Protein AF-A0A1I7G487-F1 (afdb_monomer_lite)

Radius of gyration: 32.93 Å; chains: 1; bounding box: 72×39×85 Å

pLDDT: mean 85.75, std 11.18, range [50.91, 97.69]

Foldseek 3Di:
DVVVVVVVVVVVVVVVVVVVVVVVVVVVVVVVVVVVVVCVVVVVCCVVVVVVVVCCVVVVVVVLVVQLVVVCVVVVHSVVSVCVSCVVVVVVVVVVVVVVVVVVVVVD

Sequence (108 aa):
MRSDRQVSTIRLVIEAVRLASTLAVKEITLFSDEVDRIVRVVSGWTLWGGAILLFACVSGFLLLMALVKGLAALIGSEAVAAVIGAAPFALAAVLLTWWGLRKMDLRR

Secondary structure (DSSP, 8-state):
--HHHHHHHHHHHHHHHHHHHHHHHHHHHHHHHHHHHHHHHHHHHHHHHHHHHHHHHHHHHHHHHHHHHHHHHHHT-HHHHHHHHHHHHHHHHHHHHHHHHHHHHTT-

Structure (mmCIF, N/CA/C/O backbone):
data_AF-A0A1I7G487-F1
#
_entry.id   AF-A0A1I7G487-F1
#
loop_
_atom_site.group_PDB
_atom_site.id
_atom_site.type_symbol
_atom_site.label_atom_id
_atom_site.label_alt_id
_atom_site.label_comp_id
_atom_site.label_asym_id
_atom_site.label_entity_id
_atom_site.label_seq_id
_atom_site.pdbx_PDB_ins_code
_atom_site.Cartn_x
_atom_site.Cartn_y
_atom_site.Cartn_z
_atom_site.occupancy
_atom_site.B_iso_or_equiv
_atom_site.auth_seq_id
_atom_site.auth_comp_id
_atom_site.auth_asym_id
_atom_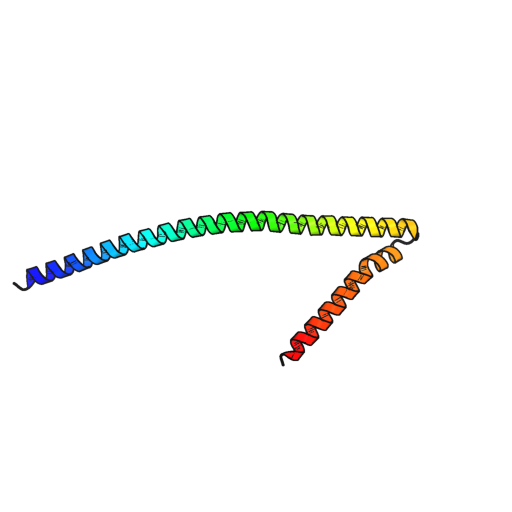site.auth_atom_id
_atom_site.pdbx_PDB_model_num
ATOM 1 N N . MET A 1 1 ? -52.972 4.073 56.985 1.00 53.12 1 MET A N 1
ATOM 2 C CA . MET A 1 1 ? -51.728 3.263 56.969 1.00 53.12 1 MET A CA 1
ATOM 3 C C . MET A 1 1 ? -51.322 2.666 55.608 1.00 53.12 1 MET A C 1
ATOM 5 O O . MET A 1 1 ? -50.138 2.404 55.446 1.00 53.12 1 MET A O 1
ATOM 9 N N . ARG A 1 2 ? -52.213 2.439 54.619 1.00 53.78 2 ARG A N 1
ATOM 10 C CA . ARG A 1 2 ? -51.807 1.952 53.271 1.00 53.78 2 ARG A CA 1
ATOM 11 C C . ARG A 1 2 ? -51.236 3.039 52.334 1.00 53.78 2 ARG A C 1
ATOM 13 O O . ARG A 1 2 ? -50.403 2.712 51.502 1.00 53.78 2 ARG A O 1
ATOM 20 N N . SER A 1 3 ? -51.630 4.305 52.514 1.00 56.91 3 SER A N 1
ATOM 21 C CA . SER A 1 3 ? -51.241 5.431 51.640 1.00 56.91 3 SER A CA 1
ATOM 22 C C . SER A 1 3 ? -49.757 5.830 51.761 1.00 56.91 3 SER A C 1
ATOM 24 O O . SER A 1 3 ? -49.063 5.916 50.753 1.00 56.91 3 SER A O 1
ATOM 26 N N . ASP A 1 4 ? -49.214 5.953 52.982 1.00 58.16 4 ASP A N 1
ATOM 27 C CA . ASP A 1 4 ? -47.806 6.356 53.198 1.00 58.16 4 ASP A CA 1
ATOM 28 C C . ASP A 1 4 ? -46.785 5.375 52.615 1.00 58.16 4 ASP A C 1
ATOM 30 O O . ASP A 1 4 ? -45.723 5.768 52.132 1.00 58.16 4 ASP A O 1
ATOM 34 N N . ARG A 1 5 ? -47.115 4.079 52.617 1.00 61.12 5 ARG A N 1
ATOM 35 C CA . ARG A 1 5 ? -46.237 3.037 52.074 1.00 61.12 5 ARG A CA 1
ATOM 36 C C . ARG A 1 5 ? -46.111 3.159 50.554 1.00 61.12 5 ARG A C 1
ATOM 38 O O . ARG A 1 5 ? -45.015 3.028 50.027 1.00 61.12 5 ARG A O 1
ATOM 45 N N . GLN A 1 6 ? -47.211 3.480 49.873 1.00 60.69 6 GLN A N 1
ATOM 46 C CA . GLN A 1 6 ? -47.247 3.672 48.422 1.00 60.69 6 GLN A CA 1
ATOM 47 C C . GLN A 1 6 ? -46.468 4.926 47.999 1.00 60.69 6 GLN A C 1
ATOM 49 O O . GLN A 1 6 ? -45.688 4.878 47.050 1.00 60.69 6 GLN A O 1
ATOM 54 N N . VAL A 1 7 ? -46.606 6.022 48.754 1.00 63.44 7 VAL A N 1
ATOM 55 C CA . VAL A 1 7 ? -45.848 7.265 48.527 1.00 63.44 7 VAL A CA 1
ATOM 56 C C . VAL A 1 7 ? -44.345 7.056 48.762 1.00 63.44 7 VAL A C 1
ATOM 58 O O . VAL A 1 7 ? -43.525 7.585 48.011 1.00 63.44 7 VAL A O 1
ATOM 61 N N . SER A 1 8 ? -43.971 6.233 49.746 1.00 75.56 8 SER A N 1
ATOM 62 C CA . SER A 1 8 ? -42.576 5.858 50.012 1.00 75.56 8 SER A CA 1
ATOM 63 C C . SER A 1 8 ? -41.970 4.999 48.894 1.00 75.56 8 SER A C 1
ATOM 65 O O . SER A 1 8 ? -40.864 5.290 48.440 1.00 75.56 8 SER A O 1
ATOM 67 N N . THR A 1 9 ? -42.696 3.999 48.382 1.00 78.19 9 THR A N 1
ATOM 68 C CA . THR A 1 9 ? -42.208 3.164 47.271 1.00 78.19 9 THR A CA 1
ATOM 69 C C . THR A 1 9 ? -42.045 3.971 45.985 1.00 78.19 9 THR A C 1
ATOM 71 O O . THR A 1 9 ? -41.030 3.836 45.307 1.00 78.19 9 THR A O 1
ATOM 74 N N . ILE A 1 10 ? -42.994 4.861 45.672 1.00 79.44 10 ILE A N 1
ATOM 75 C CA . ILE A 1 10 ? -42.907 5.729 44.488 1.00 79.44 10 ILE A CA 1
ATOM 76 C C . ILE A 1 10 ? -41.701 6.673 44.593 1.00 79.44 10 ILE A C 1
ATOM 78 O O . ILE A 1 10 ? -40.964 6.826 43.621 1.00 79.44 10 ILE A O 1
ATOM 82 N N . ARG A 1 11 ? -41.441 7.258 45.772 1.00 81.75 11 ARG A N 1
ATOM 83 C CA . ARG A 1 11 ? -40.250 8.098 45.988 1.00 81.75 11 ARG A CA 1
ATOM 84 C C . ARG A 1 11 ? -38.943 7.322 45.823 1.00 81.75 11 ARG A C 1
ATOM 86 O O . ARG A 1 11 ? -38.059 7.808 45.130 1.00 81.75 11 ARG A O 1
ATOM 93 N N . LEU A 1 12 ? -38.849 6.114 46.379 1.00 80.75 12 LEU A N 1
ATOM 94 C CA . LEU A 1 12 ? -37.668 5.253 46.237 1.00 80.75 12 LEU A CA 1
ATOM 95 C C . LEU A 1 12 ? -37.397 4.869 44.777 1.00 80.75 12 LEU A C 1
ATOM 97 O O . LEU A 1 12 ? -36.248 4.884 44.346 1.00 80.75 12 LEU A O 1
ATOM 101 N N . VAL A 1 13 ? -38.442 4.570 44.001 1.00 84.06 13 VAL A N 1
ATOM 102 C CA . VAL A 1 13 ? -38.309 4.268 42.566 1.00 84.06 13 VAL A CA 1
ATOM 103 C C . VAL A 1 13 ? -37.839 5.497 41.791 1.00 84.06 13 VAL A C 1
ATOM 105 O O . VAL A 1 13 ? -36.928 5.387 40.978 1.00 84.06 13 VAL A O 1
ATOM 108 N N . ILE A 1 14 ? -38.403 6.677 42.062 1.00 84.94 14 ILE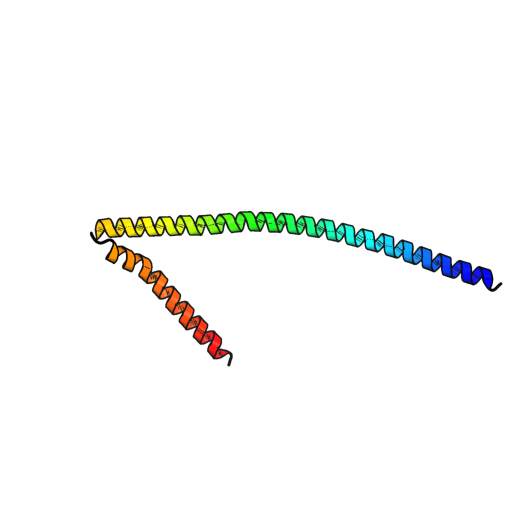 A N 1
ATOM 109 C CA . ILE A 1 14 ? -37.979 7.927 41.413 1.00 84.94 14 ILE A CA 1
ATOM 110 C C . ILE A 1 14 ? -36.516 8.245 41.742 1.00 84.94 14 ILE A C 1
ATOM 112 O O . ILE A 1 14 ? -35.756 8.645 40.863 1.00 84.94 14 ILE A O 1
ATOM 116 N N . GLU A 1 15 ? -36.100 8.044 42.988 1.00 82.06 15 GLU A N 1
ATOM 117 C CA . GLU A 1 15 ? -34.736 8.316 43.436 1.00 82.06 15 GLU A CA 1
ATOM 118 C C . GLU A 1 15 ? -33.732 7.312 42.856 1.00 82.06 15 GLU A C 1
ATOM 120 O O . GLU A 1 15 ? -32.677 7.715 42.368 1.00 82.06 15 GLU A O 1
ATOM 125 N N . ALA A 1 16 ? -34.106 6.032 42.779 1.00 78.38 16 ALA A N 1
ATOM 126 C CA . ALA A 1 16 ? -33.329 5.000 42.099 1.00 78.38 16 ALA A CA 1
ATOM 127 C C . ALA A 1 16 ? -33.196 5.273 40.591 1.00 78.38 16 ALA A C 1
ATOM 129 O O . ALA A 1 16 ? -32.100 5.156 40.047 1.00 78.38 16 ALA A O 1
ATOM 130 N N . VAL A 1 17 ? -34.272 5.701 39.919 1.00 82.88 17 VAL A N 1
ATOM 131 C CA . VAL A 1 17 ? -34.242 6.107 38.501 1.00 82.88 17 VAL A CA 1
ATOM 132 C C . VAL A 1 17 ? -33.355 7.336 38.310 1.00 82.88 17 VAL A C 1
ATOM 134 O O . VAL A 1 17 ? -32.576 7.394 37.360 1.00 82.88 17 VAL A O 1
ATOM 137 N N . ARG A 1 18 ? -33.404 8.304 39.230 1.00 83.81 18 ARG A N 1
ATOM 138 C CA . ARG A 1 18 ? -32.557 9.499 39.177 1.00 83.81 18 ARG A CA 1
ATOM 139 C C . ARG A 1 18 ? -31.081 9.138 39.351 1.00 83.81 18 ARG A C 1
ATOM 141 O O . ARG A 1 18 ? -30.263 9.556 38.535 1.00 83.81 18 ARG A O 1
ATOM 148 N N . LEU A 1 19 ? -30.743 8.303 40.330 1.00 76.00 19 LEU A N 1
ATOM 149 C CA . LEU A 1 19 ? -29.391 7.767 40.519 1.00 76.00 19 LEU A CA 1
ATOM 150 C C . LEU A 1 19 ? -28.912 6.992 39.287 1.00 76.00 19 LEU A C 1
ATOM 152 O O . LEU A 1 19 ? -27.846 7.304 38.760 1.00 76.00 19 LEU A O 1
ATOM 156 N N . ALA A 1 20 ? -29.724 6.070 38.767 1.00 73.56 20 ALA A N 1
ATOM 157 C CA . ALA A 1 20 ? -29.405 5.298 37.569 1.00 73.56 20 ALA A CA 1
ATOM 158 C C . ALA A 1 20 ? -29.177 6.199 36.345 1.00 73.56 20 ALA A C 1
ATOM 160 O O . ALA A 1 20 ? -28.192 6.027 35.634 1.00 73.56 20 ALA A O 1
ATOM 161 N N . SER A 1 21 ? -30.024 7.213 36.136 1.00 73.94 21 SER A N 1
ATOM 162 C CA . SER A 1 21 ? -29.861 8.173 35.036 1.00 73.94 21 SER A CA 1
ATOM 163 C C . SER A 1 21 ? -28.592 9.020 35.177 1.00 73.94 21 SER A C 1
ATOM 165 O O . SER A 1 21 ? -27.899 9.261 34.195 1.00 73.94 21 SER A O 1
ATOM 167 N N . THR A 1 22 ? -28.229 9.410 36.402 1.00 78.56 22 THR A N 1
ATOM 168 C CA . THR A 1 22 ? -27.012 10.194 36.667 1.00 78.56 22 THR A CA 1
ATOM 169 C C . THR A 1 22 ? -25.750 9.358 36.426 1.00 78.56 22 THR A C 1
ATOM 171 O O . THR A 1 22 ? -24.754 9.875 35.921 1.00 78.56 22 THR A O 1
ATOM 174 N N . LEU A 1 23 ? -25.793 8.061 36.752 1.00 76.50 23 LEU A N 1
ATOM 175 C CA . LEU A 1 23 ? -24.715 7.117 36.445 1.00 76.50 23 LEU A CA 1
ATOM 176 C C . LEU A 1 23 ? -24.610 6.849 34.936 1.00 76.50 23 LEU A C 1
ATOM 178 O O . LEU A 1 23 ? -23.514 6.940 34.390 1.00 76.50 23 LEU A O 1
ATOM 182 N N . ALA A 1 24 ? -25.733 6.610 34.256 1.00 73.19 24 ALA A N 1
ATOM 183 C CA . ALA A 1 24 ? -25.762 6.371 32.813 1.00 73.19 24 ALA A CA 1
ATOM 184 C C . ALA A 1 24 ? -25.229 7.573 32.013 1.00 73.19 24 ALA A C 1
ATOM 186 O O . ALA A 1 24 ? -24.456 7.403 31.075 1.00 73.19 24 ALA A O 1
ATOM 187 N N . VAL A 1 25 ? -25.577 8.802 32.415 1.00 78.88 25 VAL A N 1
ATOM 188 C CA . VAL A 1 25 ? -25.037 10.023 31.792 1.00 78.88 25 VAL A CA 1
ATOM 189 C C . VAL A 1 25 ? -23.521 10.107 31.971 1.00 78.88 25 VAL A C 1
ATOM 191 O O . VAL A 1 25 ? -22.823 10.430 31.014 1.00 78.88 25 VAL A O 1
ATOM 194 N N . LYS A 1 26 ? -22.990 9.765 33.153 1.00 74.12 26 LYS A N 1
ATOM 195 C CA . LYS A 1 26 ? -21.536 9.726 33.381 1.00 74.12 26 LYS A CA 1
ATOM 196 C C . LYS A 1 26 ? -20.834 8.721 32.469 1.00 74.12 26 LYS A C 1
ATOM 198 O O . LYS A 1 26 ? -19.801 9.053 31.891 1.00 74.12 26 LYS A O 1
ATOM 203 N N . GLU A 1 27 ? -21.399 7.531 32.310 1.00 75.81 27 GLU A N 1
ATOM 204 C CA . GLU A 1 27 ? -20.835 6.481 31.458 1.00 75.81 27 GLU A CA 1
ATOM 205 C C . GLU A 1 27 ? -20.844 6.888 29.975 1.00 75.81 27 GLU A C 1
ATOM 207 O O . GLU A 1 27 ? -19.829 6.758 29.293 1.00 75.81 27 GLU A O 1
ATOM 212 N N . ILE A 1 28 ? -21.930 7.514 29.506 1.00 76.88 28 ILE A N 1
ATOM 213 C CA . ILE A 1 28 ? -22.034 8.066 28.145 1.00 76.88 28 ILE A CA 1
ATOM 214 C C . ILE A 1 28 ? -21.015 9.190 27.914 1.00 76.88 28 ILE A C 1
ATOM 216 O O . ILE A 1 28 ? -20.393 9.241 26.852 1.00 76.88 28 ILE A O 1
ATOM 220 N N . THR A 1 29 ? -20.817 10.088 28.886 1.00 81.75 29 THR A N 1
ATOM 221 C CA . THR A 1 29 ? -19.831 11.176 28.748 1.00 81.75 29 THR A CA 1
ATOM 222 C C . THR A 1 29 ? -18.400 10.656 28.696 1.00 81.75 29 THR A C 1
ATOM 224 O O . THR A 1 29 ? -17.608 11.154 27.901 1.00 81.75 29 THR A O 1
ATOM 227 N N . LEU A 1 30 ? -18.081 9.626 29.485 1.00 85.12 30 LEU A N 1
ATOM 228 C CA . LEU A 1 30 ? -16.759 9.005 29.478 1.00 85.12 30 LEU A CA 1
ATOM 229 C C . LEU A 1 30 ? -16.508 8.274 28.153 1.00 85.12 30 LEU A C 1
ATOM 231 O O . LEU A 1 30 ? -15.464 8.445 27.532 1.00 85.12 30 LEU A O 1
ATOM 235 N N . PHE A 1 31 ? -17.506 7.517 27.690 1.00 83.81 31 PHE A N 1
ATOM 236 C CA . PHE A 1 31 ? -17.449 6.808 26.416 1.00 83.81 31 PHE A CA 1
ATOM 237 C C . PHE A 1 31 ? -17.290 7.769 25.234 1.00 83.81 31 PHE A C 1
ATOM 239 O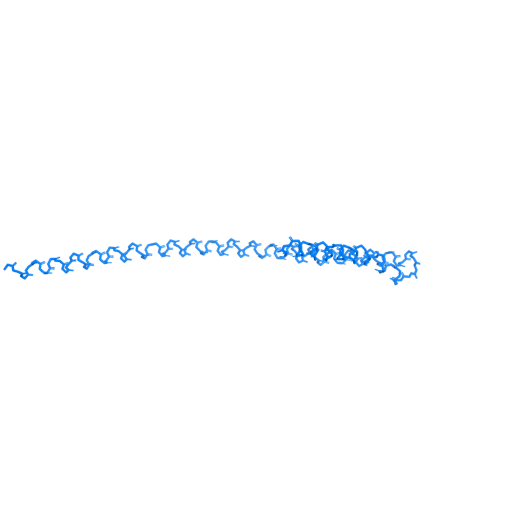 O . PHE A 1 31 ? -16.511 7.504 24.324 1.00 83.81 31 PHE A O 1
ATOM 246 N N . SER A 1 32 ? -17.989 8.905 25.255 1.00 84.12 32 SER A N 1
ATOM 247 C CA . SER A 1 32 ? -17.888 9.916 24.196 1.00 84.12 32 SER A CA 1
ATOM 248 C C . SER A 1 32 ? -16.491 10.543 24.133 1.00 84.12 32 SER A C 1
ATOM 250 O O . SER A 1 32 ? -15.951 10.694 23.040 1.00 84.12 32 SER A O 1
ATOM 252 N N . ASP A 1 33 ? -15.876 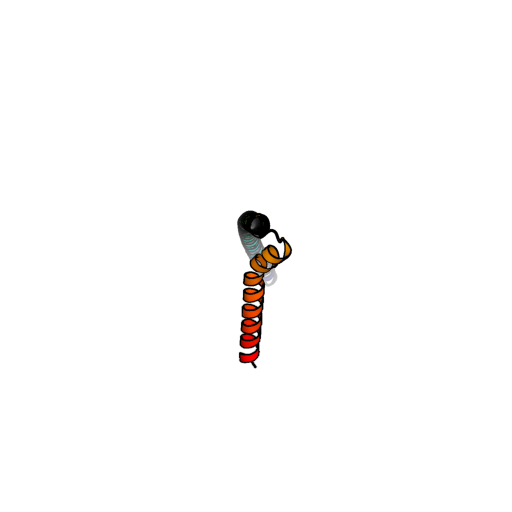10.846 25.282 1.00 89.56 33 ASP A N 1
ATOM 253 C CA . ASP A 1 33 ? -14.511 11.395 25.339 1.00 89.56 33 ASP A CA 1
ATOM 254 C C . ASP A 1 33 ? -13.462 10.379 24.848 1.00 89.56 33 ASP A C 1
ATOM 256 O O . ASP A 1 33 ? -12.527 10.717 24.115 1.00 89.56 33 ASP A O 1
ATOM 260 N N . GLU A 1 34 ? -13.649 9.101 25.183 1.00 88.19 34 GLU A N 1
ATOM 261 C CA . GLU A 1 34 ? -12.770 8.028 24.721 1.00 88.19 34 GLU A CA 1
ATOM 262 C C . GLU A 1 34 ? -12.915 7.773 23.213 1.00 88.19 34 GLU A C 1
ATOM 264 O O . GLU A 1 34 ? -11.910 7.643 22.509 1.00 88.19 34 GLU A O 1
ATOM 269 N N . VAL A 1 35 ? -14.143 7.796 22.684 1.00 89.94 35 VAL A N 1
ATOM 270 C CA . VAL A 1 35 ? -14.399 7.713 21.239 1.00 89.94 35 VAL A CA 1
ATOM 271 C C . VAL A 1 35 ? -13.772 8.896 20.503 1.00 89.94 35 VAL A C 1
ATOM 273 O O . VAL A 1 35 ? -13.082 8.674 19.510 1.00 89.94 35 VAL A O 1
ATOM 276 N N . ASP A 1 36 ? -13.918 10.128 20.993 1.00 91.50 36 ASP A N 1
ATOM 277 C CA . ASP A 1 36 ? -13.298 11.308 20.375 1.00 91.50 36 ASP A CA 1
ATOM 278 C C . ASP A 1 36 ? -11.767 11.221 20.370 1.00 91.50 36 ASP A C 1
ATOM 280 O O . ASP A 1 36 ? -11.108 11.577 19.382 1.00 91.50 36 ASP A O 1
ATOM 284 N N . ARG A 1 37 ? -11.172 10.693 21.447 1.00 88.69 37 ARG A N 1
ATOM 285 C CA . ARG A 1 37 ? -9.732 10.423 21.512 1.00 88.69 37 ARG A CA 1
ATOM 286 C C . ARG A 1 37 ? -9.319 9.365 20.488 1.00 88.69 37 ARG A C 1
ATOM 288 O O . ARG A 1 37 ? -8.336 9.579 19.774 1.00 88.69 37 ARG A O 1
ATOM 295 N N . ILE A 1 38 ? -10.052 8.257 20.384 1.00 88.06 38 ILE A N 1
ATOM 296 C CA . ILE A 1 38 ? -9.782 7.195 19.404 1.00 88.06 38 ILE A CA 1
ATOM 297 C C . ILE A 1 38 ? -9.903 7.748 17.987 1.00 88.06 38 ILE A C 1
ATOM 299 O O . ILE A 1 38 ? -8.991 7.560 17.189 1.00 88.06 38 ILE A O 1
ATOM 303 N N . VAL A 1 39 ? -10.970 8.483 17.677 1.00 89.69 39 VAL A N 1
ATOM 304 C CA . VAL A 1 39 ? -11.183 9.095 16.359 1.00 89.69 39 VAL A CA 1
ATOM 305 C C . VAL A 1 39 ? -10.041 10.044 16.013 1.00 89.69 39 VAL A C 1
ATOM 307 O O . VAL A 1 39 ? -9.535 10.006 14.892 1.00 89.69 39 VAL A O 1
ATOM 310 N N . ARG A 1 40 ? -9.566 10.859 16.959 1.00 88.44 40 ARG A N 1
ATOM 311 C CA . ARG A 1 40 ? -8.431 11.768 16.733 1.00 88.44 40 ARG A CA 1
ATOM 312 C C . ARG A 1 40 ? -7.125 11.022 16.461 1.00 88.44 40 ARG A C 1
ATOM 314 O O . ARG A 1 40 ? -6.372 11.409 15.571 1.00 88.44 40 ARG A O 1
ATOM 321 N N . VAL A 1 41 ? -6.861 9.943 17.195 1.00 86.25 41 VAL A N 1
ATOM 322 C CA . VAL A 1 41 ? -5.675 9.107 16.969 1.00 86.25 41 VAL A CA 1
ATOM 323 C C . VAL A 1 41 ? -5.791 8.391 15.626 1.00 86.25 41 VAL A C 1
ATOM 325 O O . VAL A 1 41 ? -4.908 8.525 14.785 1.00 86.25 41 VAL A O 1
ATOM 328 N N . VAL A 1 42 ? -6.897 7.696 15.376 1.00 85.00 42 VAL A N 1
ATOM 329 C CA . VAL A 1 42 ? -7.120 6.943 14.138 1.00 85.00 42 VAL A CA 1
ATOM 330 C C . VAL A 1 42 ? -7.083 7.866 12.925 1.00 85.00 42 VAL A C 1
ATOM 332 O O . VAL A 1 42 ? -6.404 7.543 11.957 1.00 85.00 42 VAL A O 1
ATOM 335 N N . SER A 1 43 ? -7.737 9.028 12.962 1.00 83.50 43 SER A N 1
ATOM 336 C CA . SER A 1 43 ? -7.697 9.997 11.856 1.00 83.50 43 SER A CA 1
ATOM 337 C C . SER A 1 43 ? -6.286 10.524 11.599 1.00 83.50 43 SER A C 1
ATOM 339 O O . SER A 1 43 ? -5.864 10.561 10.444 1.00 83.50 43 SER A O 1
ATOM 341 N N . GLY A 1 44 ? -5.517 10.838 12.646 1.00 80.75 44 GLY A N 1
ATOM 342 C CA . GLY A 1 44 ? -4.110 11.210 12.506 1.00 80.75 44 GLY A CA 1
ATOM 343 C C . GLY A 1 44 ? -3.291 10.107 11.832 1.00 80.75 44 GLY A C 1
ATOM 344 O O . GLY A 1 44 ? -2.622 10.351 10.829 1.00 80.75 44 GLY A O 1
ATOM 345 N N . TRP A 1 45 ? -3.396 8.872 12.321 1.00 80.44 45 TRP A N 1
ATOM 346 C CA . TRP A 1 45 ? -2.683 7.726 11.749 1.00 80.44 45 TRP A CA 1
ATOM 347 C C . TRP A 1 45 ? -3.144 7.382 10.329 1.00 80.44 45 TRP A C 1
ATOM 349 O O . TRP A 1 45 ? -2.323 7.004 9.499 1.00 80.44 45 TRP A O 1
ATOM 359 N N . THR A 1 46 ? -4.426 7.561 10.017 1.00 82.25 46 THR A N 1
ATOM 360 C CA . THR A 1 46 ? -4.981 7.317 8.678 1.00 82.25 46 THR A CA 1
ATOM 361 C C . THR A 1 46 ? -4.496 8.367 7.684 1.00 82.25 46 THR A C 1
ATOM 363 O O . THR A 1 46 ? -4.144 8.021 6.559 1.00 82.25 46 THR A O 1
ATOM 366 N N . LEU A 1 47 ? -4.413 9.636 8.095 1.00 80.38 47 LEU A N 1
ATOM 367 C CA . LEU A 1 47 ? -3.875 10.712 7.260 1.00 80.38 47 LEU A CA 1
ATOM 368 C C . LEU A 1 47 ? -2.394 10.487 6.948 1.00 80.38 47 LEU A C 1
ATOM 370 O O . LEU A 1 47 ? -2.000 10.525 5.783 1.00 80.38 47 LEU A O 1
ATOM 374 N N . TRP A 1 48 ? -1.584 10.200 7.968 1.00 84.81 48 TRP A N 1
ATOM 375 C CA . TRP A 1 48 ? -0.154 9.950 7.783 1.00 84.81 48 TRP A CA 1
ATOM 376 C C . TRP A 1 48 ? 0.113 8.647 7.032 1.00 84.81 48 TRP A C 1
ATOM 378 O O . TRP A 1 48 ? 0.888 8.639 6.080 1.00 84.81 48 TRP A O 1
ATOM 388 N N . GLY A 1 49 ? -0.564 7.560 7.403 1.00 88.12 49 GLY A N 1
ATOM 389 C CA . GLY A 1 49 ? -0.442 6.271 6.727 1.00 88.12 49 GLY A CA 1
ATOM 390 C C . GLY A 1 49 ? -0.871 6.348 5.263 1.00 88.12 49 GLY A C 1
ATOM 391 O O . GLY A 1 49 ? -0.157 5.863 4.387 1.00 88.12 49 GLY A O 1
ATOM 392 N N . GLY A 1 50 ? -1.986 7.027 4.985 1.00 87.12 50 GLY A N 1
ATOM 393 C CA . GLY A 1 50 ? -2.467 7.275 3.629 1.00 87.12 50 GLY A CA 1
ATOM 394 C C . GLY A 1 50 ? -1.492 8.120 2.813 1.00 87.12 50 GLY A C 1
ATOM 395 O O . GLY A 1 50 ? -1.156 7.744 1.693 1.00 87.12 50 GLY A O 1
ATOM 396 N N . ALA A 1 51 ? -0.977 9.217 3.375 1.00 89.38 51 ALA A N 1
ATOM 397 C CA . ALA A 1 51 ? 0.004 10.063 2.698 1.00 89.38 51 ALA A CA 1
ATOM 398 C C . ALA A 1 51 ? 1.302 9.304 2.388 1.00 89.38 51 ALA A C 1
ATOM 400 O O . ALA A 1 51 ? 1.784 9.365 1.260 1.00 89.38 51 ALA A O 1
ATOM 401 N N . ILE A 1 52 ? 1.843 8.549 3.350 1.00 91.38 52 ILE A N 1
ATOM 402 C CA . ILE A 1 52 ? 3.052 7.735 3.153 1.00 91.38 52 ILE A CA 1
ATOM 403 C C . ILE A 1 52 ? 2.827 6.711 2.042 1.00 91.38 52 ILE A C 1
ATOM 405 O O . ILE A 1 52 ? 3.663 6.593 1.149 1.00 91.38 52 ILE A O 1
ATOM 409 N N . LEU A 1 53 ? 1.694 6.005 2.067 1.00 92.12 53 LEU A N 1
ATOM 410 C CA . LEU A 1 53 ? 1.360 5.019 1.044 1.00 92.12 53 LEU A CA 1
ATOM 411 C C . LEU A 1 53 ? 1.240 5.668 -0.340 1.00 92.12 53 LEU A C 1
ATOM 413 O O . LEU A 1 53 ? 1.809 5.163 -1.305 1.00 92.12 53 LEU A O 1
ATOM 417 N N . LEU A 1 54 ? 0.561 6.814 -0.432 1.00 94.00 54 LEU A N 1
ATOM 418 C CA . LEU A 1 54 ? 0.430 7.573 -1.675 1.00 94.00 54 LEU A CA 1
ATOM 419 C C . LEU A 1 54 ? 1.791 8.029 -2.202 1.00 94.00 54 LEU A C 1
ATOM 421 O O . LEU A 1 54 ? 2.103 7.786 -3.367 1.00 94.00 54 LEU A O 1
ATOM 425 N N . PHE A 1 55 ? 2.628 8.641 -1.362 1.00 95.12 55 PHE A N 1
ATOM 426 C CA . PHE A 1 55 ? 3.964 9.072 -1.766 1.00 95.12 55 PHE A CA 1
ATOM 427 C C . PHE A 1 55 ? 4.848 7.892 -2.161 1.00 95.12 55 PHE A C 1
ATOM 429 O O . PHE A 1 55 ? 5.563 7.993 -3.155 1.00 95.12 55 PHE A O 1
ATOM 436 N N . ALA A 1 56 ? 4.784 6.768 -1.448 1.00 95.31 56 ALA A N 1
ATOM 437 C CA . ALA A 1 56 ? 5.514 5.555 -1.803 1.00 95.31 56 ALA A CA 1
ATOM 438 C C . ALA A 1 56 ? 5.067 5.008 -3.170 1.00 95.31 56 ALA A C 1
ATOM 440 O O . ALA A 1 56 ? 5.909 4.703 -4.012 1.00 95.31 56 ALA A O 1
ATOM 441 N N . CYS A 1 57 ? 3.758 4.956 -3.436 1.00 95.25 57 CYS A N 1
ATOM 442 C CA . CYS A 1 57 ? 3.228 4.538 -4.733 1.00 95.25 57 CYS A CA 1
ATOM 443 C C . CYS A 1 57 ? 3.647 5.485 -5.864 1.00 95.25 57 CYS A C 1
ATOM 445 O O . CYS A 1 57 ? 4.137 5.028 -6.897 1.00 95.25 57 CYS A O 1
ATOM 447 N N . VAL A 1 58 ? 3.488 6.798 -5.675 1.00 96.81 58 VAL A N 1
ATOM 448 C CA . VAL A 1 58 ? 3.822 7.801 -6.699 1.00 96.81 58 VAL A CA 1
ATOM 449 C C . VAL A 1 58 ? 5.325 7.824 -6.965 1.00 96.81 58 VAL A C 1
ATOM 451 O O . VAL A 1 58 ? 5.743 7.737 -8.117 1.00 96.81 58 VAL A O 1
ATOM 454 N N . SER A 1 59 ? 6.150 7.900 -5.919 1.00 96.12 59 SER A N 1
ATOM 455 C CA . SER A 1 59 ? 7.611 7.913 -6.065 1.00 96.12 59 SER A CA 1
ATOM 456 C C . SER A 1 59 ? 8.138 6.612 -6.666 1.00 96.12 59 SER A C 1
ATOM 458 O O . SER A 1 59 ? 8.971 6.663 -7.568 1.00 96.12 59 SER A O 1
ATOM 460 N N . GLY A 1 60 ? 7.610 5.459 -6.247 1.00 94.50 60 GLY A N 1
ATOM 461 C CA . GLY A 1 60 ? 7.951 4.163 -6.827 1.00 94.50 60 GLY A CA 1
ATOM 462 C C . GLY A 1 60 ? 7.608 4.088 -8.315 1.00 94.50 60 GLY A C 1
ATOM 463 O O . GLY A 1 60 ? 8.442 3.673 -9.118 1.00 94.50 60 GLY A O 1
ATOM 464 N N . PHE A 1 61 ? 6.422 4.557 -8.710 1.00 94.50 61 PHE A N 1
ATOM 465 C CA . PHE A 1 61 ? 6.026 4.609 -10.118 1.00 94.50 61 PHE A CA 1
ATOM 466 C C . PHE A 1 61 ? 6.925 5.537 -10.947 1.00 94.50 61 PHE A C 1
ATOM 468 O O . PHE A 1 61 ? 7.376 5.158 -12.030 1.00 94.50 61 PHE A O 1
ATOM 475 N N . LEU A 1 62 ? 7.229 6.733 -10.436 1.00 96.25 62 LEU A N 1
ATOM 476 C CA . LEU A 1 62 ? 8.129 7.673 -11.108 1.00 96.25 62 LEU A CA 1
ATOM 477 C C . LEU A 1 62 ? 9.545 7.103 -11.249 1.00 96.25 62 LEU A C 1
ATOM 479 O O . LEU A 1 62 ? 10.161 7.256 -12.303 1.00 96.25 62 LEU A O 1
ATOM 483 N N . LEU 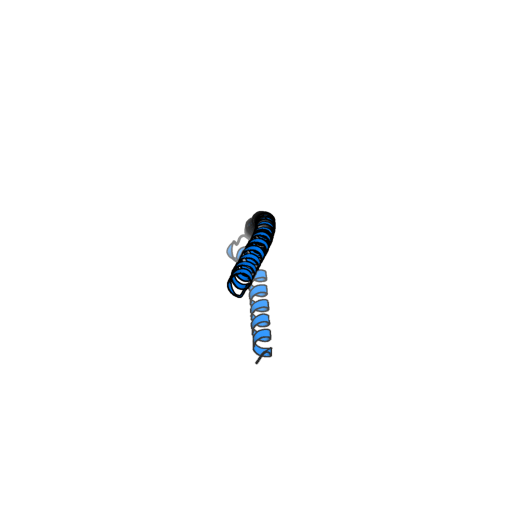A 1 63 ? 10.040 6.405 -10.225 1.00 94.75 63 LEU A N 1
ATOM 484 C CA . LEU A 1 63 ? 11.337 5.737 -10.256 1.00 94.75 63 LEU A CA 1
ATOM 485 C C . LEU A 1 63 ? 11.368 4.611 -11.297 1.00 94.75 63 LEU A C 1
ATOM 487 O O . LEU A 1 63 ? 12.327 4.521 -12.061 1.00 94.75 63 LEU A O 1
ATOM 491 N N . LEU A 1 64 ? 10.307 3.803 -11.392 1.00 93.62 64 LEU A N 1
ATOM 492 C CA . LEU A 1 64 ? 10.171 2.790 -12.444 1.00 93.62 64 LEU A CA 1
ATOM 493 C C . LEU A 1 64 ? 10.165 3.419 -13.838 1.00 93.62 64 LEU A C 1
ATOM 495 O O . LEU A 1 64 ? 10.874 2.945 -14.722 1.00 93.62 64 LEU A O 1
ATOM 499 N N . MET A 1 65 ? 9.422 4.510 -14.033 1.00 94.50 65 MET A N 1
ATOM 500 C CA . MET A 1 65 ? 9.411 5.239 -15.305 1.00 94.50 65 MET A CA 1
ATOM 501 C C . MET A 1 65 ? 10.786 5.804 -15.666 1.00 94.50 65 MET A C 1
ATOM 503 O O . MET A 1 65 ? 11.200 5.714 -16.823 1.00 94.50 65 MET A O 1
ATOM 507 N N . ALA A 1 66 ? 11.511 6.355 -14.692 1.00 95.69 66 ALA A N 1
ATOM 508 C CA . ALA A 1 66 ? 12.870 6.844 -14.897 1.00 95.69 66 ALA A CA 1
ATOM 509 C C . ALA A 1 66 ? 13.823 5.706 -15.298 1.00 95.69 66 ALA A C 1
ATOM 511 O O . ALA A 1 66 ? 14.599 5.861 -16.240 1.00 95.69 66 ALA A O 1
ATOM 512 N N . LEU A 1 67 ? 13.717 4.545 -14.646 1.00 93.25 67 LEU A N 1
ATOM 513 C CA . LEU A 1 67 ? 14.476 3.338 -14.982 1.00 93.25 67 LEU A CA 1
ATOM 514 C C . LEU A 1 67 ? 14.167 2.834 -16.391 1.00 93.25 67 LEU A C 1
ATOM 516 O O . LEU A 1 67 ? 15.093 2.598 -17.161 1.00 93.25 67 LEU A O 1
ATOM 520 N N . VAL A 1 68 ? 12.885 2.714 -16.749 1.00 95.19 68 VAL A N 1
ATOM 521 C CA . VAL A 1 68 ? 12.457 2.282 -18.088 1.00 95.19 68 VAL A CA 1
ATOM 522 C C . VAL A 1 68 ? 12.974 3.243 -19.149 1.00 95.19 68 VAL A C 1
ATOM 524 O O . VAL A 1 68 ? 13.514 2.793 -20.154 1.00 95.19 68 VAL A O 1
ATOM 527 N N . LYS A 1 69 ? 12.886 4.557 -18.921 1.00 94.12 69 LYS A N 1
ATOM 528 C CA . LYS A 1 69 ? 13.450 5.550 -19.845 1.00 94.12 69 LYS A CA 1
ATOM 529 C C . LYS A 1 69 ? 14.974 5.479 -19.932 1.00 94.12 69 LYS A C 1
ATOM 531 O O . LYS A 1 69 ? 15.513 5.591 -21.029 1.00 94.12 69 LYS A O 1
ATOM 536 N N . GLY A 1 70 ? 15.669 5.247 -18.820 1.00 93.00 70 GLY A N 1
ATOM 537 C CA . GLY A 1 70 ? 17.118 5.032 -18.815 1.00 93.00 70 GLY A CA 1
ATOM 538 C C . GLY A 1 70 ? 17.526 3.788 -19.610 1.00 93.00 70 GLY A C 1
ATOM 539 O O . GLY A 1 70 ? 18.434 3.846 -20.435 1.00 93.00 70 GLY A O 1
ATOM 540 N N . LEU A 1 71 ? 16.804 2.680 -19.427 1.00 91.56 71 LEU A N 1
ATOM 541 C CA . LEU A 1 71 ? 16.971 1.450 -20.206 1.00 91.56 71 LEU A CA 1
ATOM 542 C C . LEU A 1 71 ? 16.651 1.663 -21.685 1.00 91.56 71 LEU A C 1
ATOM 544 O O . LEU A 1 71 ? 17.390 1.185 -22.538 1.00 91.56 71 LEU A O 1
ATOM 548 N N . ALA A 1 72 ? 15.585 2.397 -21.997 1.00 93.94 72 ALA A N 1
ATOM 549 C CA . ALA A 1 72 ? 15.210 2.711 -23.369 1.00 93.94 72 ALA A CA 1
ATOM 550 C C . ALA A 1 72 ? 16.295 3.523 -24.077 1.00 93.94 72 ALA A C 1
ATOM 552 O O . ALA A 1 72 ? 16.621 3.222 -25.223 1.00 93.94 72 ALA A O 1
ATOM 553 N N . ALA A 1 73 ? 16.893 4.496 -23.383 1.00 95.12 73 ALA A N 1
ATOM 554 C CA . ALA A 1 73 ? 18.014 5.271 -23.902 1.00 95.12 73 ALA A CA 1
ATOM 555 C C . ALA A 1 73 ? 19.247 4.394 -24.183 1.00 95.12 73 ALA A C 1
ATOM 557 O O . ALA A 1 73 ? 19.941 4.623 -25.169 1.00 95.12 73 ALA A O 1
ATOM 558 N N . LEU A 1 74 ? 19.497 3.371 -23.357 1.00 93.94 74 LEU A N 1
ATOM 559 C CA . LEU A 1 74 ? 20.611 2.433 -23.541 1.00 93.94 74 LEU A CA 1
ATOM 560 C C . LEU A 1 74 ? 20.364 1.409 -24.661 1.00 93.94 74 LEU A C 1
ATOM 562 O O . LEU A 1 74 ? 21.276 1.075 -25.410 1.00 93.94 74 LEU A O 1
ATOM 566 N N . ILE A 1 75 ? 19.139 0.890 -24.754 1.00 93.38 75 ILE A N 1
ATOM 567 C CA . ILE A 1 75 ? 18.744 -0.167 -25.698 1.00 93.38 75 ILE A CA 1
ATOM 568 C C . ILE A 1 75 ? 18.381 0.422 -27.074 1.00 93.38 75 ILE A C 1
ATOM 570 O O . ILE A 1 75 ? 18.406 -0.285 -28.079 1.00 93.38 75 ILE A O 1
ATOM 574 N N . GLY A 1 76 ? 18.020 1.706 -27.134 1.00 93.25 76 GLY A N 1
ATOM 575 C CA . GLY A 1 76 ? 17.505 2.363 -28.338 1.00 93.25 76 GLY A CA 1
ATOM 576 C C . GLY A 1 76 ? 16.060 1.980 -28.681 1.00 93.25 76 GLY A C 1
ATOM 577 O O . GLY A 1 76 ? 15.579 2.300 -29.765 1.00 93.25 76 GLY A O 1
ATOM 578 N N . SER A 1 77 ? 15.354 1.285 -27.782 1.00 91.25 77 SER A N 1
ATOM 579 C CA . SER A 1 77 ? 13.967 0.859 -27.982 1.00 91.25 77 SER A CA 1
ATOM 580 C C . SER A 1 77 ? 13.148 1.000 -26.703 1.00 91.25 77 SER A C 1
ATOM 582 O O . SER A 1 77 ? 13.357 0.279 -25.724 1.00 91.25 77 SER A O 1
ATOM 584 N N . GLU A 1 78 ? 12.167 1.903 -26.733 1.00 88.81 78 GLU A N 1
ATOM 585 C CA . GLU A 1 78 ? 11.242 2.122 -25.616 1.00 88.81 78 GLU A CA 1
ATOM 586 C C . GLU A 1 78 ? 10.347 0.908 -25.359 1.00 88.81 78 GLU A C 1
ATOM 588 O O . GLU A 1 78 ? 10.100 0.556 -24.208 1.00 88.81 78 GLU A O 1
ATOM 593 N N . ALA A 1 79 ? 9.910 0.223 -26.421 1.00 91.75 79 ALA A N 1
ATOM 594 C CA . ALA A 1 79 ? 9.045 -0.946 -26.306 1.00 91.75 79 ALA A CA 1
ATOM 595 C C . ALA A 1 79 ? 9.739 -2.088 -25.550 1.00 91.75 79 ALA A C 1
ATOM 597 O O . ALA A 1 79 ? 9.166 -2.663 -24.626 1.00 91.75 79 ALA A O 1
ATOM 598 N N . VAL A 1 80 ? 10.993 -2.385 -25.900 1.00 92.31 80 VAL A N 1
ATOM 599 C CA . VAL A 1 80 ? 11.761 -3.458 -25.251 1.00 92.31 80 VAL A CA 1
ATOM 600 C C . VAL A 1 80 ? 12.036 -3.117 -23.786 1.00 92.31 80 VAL A C 1
ATOM 602 O O . VAL A 1 80 ? 11.831 -3.957 -22.910 1.00 92.31 80 VAL A O 1
ATOM 605 N N . ALA A 1 81 ? 12.425 -1.874 -23.496 1.00 91.94 81 ALA A N 1
ATOM 606 C CA . ALA A 1 81 ? 12.652 -1.420 -22.127 1.00 91.94 81 ALA A CA 1
ATOM 607 C C . ALA A 1 81 ? 11.376 -1.474 -21.270 1.00 91.94 81 ALA A C 1
ATOM 609 O O . ALA A 1 81 ? 11.427 -1.896 -20.113 1.00 91.94 81 ALA A O 1
ATOM 610 N N . ALA A 1 82 ? 10.226 -1.101 -21.839 1.00 91.62 82 ALA A N 1
ATOM 611 C CA . ALA A 1 82 ? 8.939 -1.171 -21.155 1.00 91.62 82 ALA A CA 1
ATOM 612 C C . ALA A 1 82 ? 8.535 -2.618 -20.841 1.00 91.62 82 ALA A C 1
ATOM 614 O O . ALA A 1 82 ? 8.095 -2.893 -19.724 1.00 91.62 82 ALA A O 1
ATOM 615 N N . VAL A 1 83 ? 8.734 -3.556 -21.777 1.00 94.12 83 VAL A N 1
ATOM 616 C CA . VAL A 1 83 ? 8.465 -4.984 -21.536 1.00 94.12 83 VAL A CA 1
ATOM 617 C C . VAL A 1 83 ? 9.355 -5.520 -20.419 1.00 94.12 83 VAL A C 1
ATOM 619 O O . VAL A 1 83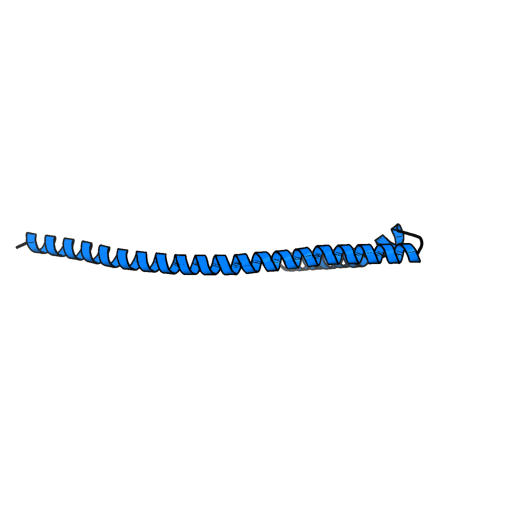 ? 8.844 -6.174 -19.516 1.00 94.12 83 VAL A O 1
ATOM 622 N N . ILE A 1 84 ? 10.653 -5.209 -20.425 1.00 93.06 84 ILE A N 1
ATOM 623 C CA . ILE A 1 84 ? 11.580 -5.639 -19.364 1.00 93.06 84 ILE A CA 1
ATOM 624 C C . ILE A 1 84 ? 11.161 -5.059 -18.008 1.00 93.06 84 ILE A C 1
ATOM 626 O O . ILE A 1 84 ? 11.136 -5.784 -17.014 1.00 93.06 84 ILE A O 1
ATOM 630 N N . GLY A 1 85 ? 10.794 -3.775 -17.967 1.00 92.31 85 GLY A N 1
ATOM 631 C CA . GLY A 1 85 ? 10.335 -3.117 -16.744 1.00 92.31 85 GLY A CA 1
ATOM 632 C C . GLY A 1 85 ? 9.025 -3.695 -16.200 1.00 92.31 85 GLY A C 1
ATOM 633 O O . GLY A 1 85 ? 8.886 -3.854 -14.990 1.00 92.31 85 GLY A O 1
ATOM 634 N N . ALA A 1 86 ? 8.076 -4.044 -17.074 1.00 91.25 86 ALA A N 1
ATOM 635 C CA . ALA A 1 86 ? 6.760 -4.559 -16.688 1.00 91.25 86 ALA A CA 1
ATOM 636 C C . ALA A 1 86 ? 6.735 -6.078 -16.423 1.00 91.25 86 ALA A C 1
ATOM 638 O O . ALA A 1 86 ? 5.933 -6.547 -15.611 1.00 91.25 86 ALA A O 1
ATOM 639 N N . ALA A 1 87 ? 7.609 -6.849 -17.075 1.00 93.94 87 ALA A N 1
ATOM 640 C CA . ALA A 1 87 ? 7.672 -8.308 -16.985 1.00 93.94 87 ALA A CA 1
ATOM 641 C C . ALA A 1 87 ? 7.695 -8.871 -15.549 1.00 93.94 87 ALA A C 1
ATOM 643 O O . ALA A 1 87 ? 6.892 -9.767 -15.274 1.00 93.94 87 ALA A O 1
ATOM 644 N N . PRO A 1 88 ? 8.533 -8.383 -14.608 1.00 93.00 88 PRO A N 1
ATOM 645 C CA . PRO A 1 88 ? 8.550 -8.932 -13.252 1.00 93.00 88 PRO A CA 1
ATOM 646 C C . PRO A 1 88 ? 7.219 -8.722 -12.518 1.00 93.00 88 PRO A C 1
ATOM 648 O O . PRO A 1 88 ? 6.775 -9.609 -11.790 1.00 93.00 88 PRO A O 1
ATOM 651 N N . PHE A 1 89 ? 6.540 -7.593 -12.745 1.00 93.31 89 PHE A N 1
ATOM 652 C CA . PHE A 1 89 ? 5.237 -7.313 -12.138 1.00 93.31 89 PHE A CA 1
ATOM 653 C C . PHE A 1 89 ? 4.140 -8.204 -12.719 1.00 93.31 89 PHE A C 1
ATOM 655 O O . PHE A 1 89 ? 3.335 -8.753 -11.967 1.00 93.31 89 PHE A O 1
ATOM 662 N N . ALA A 1 90 ? 4.136 -8.397 -14.040 1.00 94.81 90 ALA A N 1
ATOM 663 C CA . ALA A 1 90 ? 3.208 -9.309 -14.700 1.00 94.81 90 ALA A CA 1
ATOM 664 C C . ALA A 1 90 ? 3.392 -10.750 -14.197 1.00 94.81 90 ALA A C 1
ATOM 666 O O . ALA A 1 90 ? 2.418 -11.424 -13.861 1.00 94.81 90 ALA A O 1
ATOM 667 N N . LEU A 1 91 ? 4.642 -11.200 -14.065 1.00 97.44 91 LEU A N 1
ATOM 668 C CA . LEU A 1 91 ? 4.967 -12.522 -13.540 1.00 97.44 91 LEU A CA 1
ATOM 669 C C . LEU A 1 91 ? 4.499 -12.680 -12.087 1.00 97.44 91 LEU A C 1
ATOM 671 O O . LEU A 1 91 ? 3.843 -13.670 -11.760 1.00 97.44 91 LEU A O 1
ATOM 675 N N . ALA A 1 92 ? 4.772 -11.696 -11.227 1.00 95.75 92 ALA A N 1
ATOM 676 C CA . ALA A 1 92 ? 4.307 -11.708 -9.842 1.00 95.75 92 ALA A CA 1
ATOM 677 C C . ALA A 1 92 ? 2.773 -11.761 -9.753 1.00 95.75 92 ALA A C 1
ATOM 679 O O . ALA A 1 92 ? 2.232 -12.550 -8.977 1.00 95.75 92 ALA A O 1
ATOM 680 N N . ALA A 1 93 ? 2.069 -10.982 -10.579 1.00 95.94 93 ALA A N 1
ATOM 681 C CA . ALA A 1 93 ? 0.609 -10.987 -10.630 1.00 95.94 93 ALA A CA 1
ATOM 682 C C . ALA A 1 93 ? 0.056 -12.364 -11.029 1.00 95.94 93 ALA A C 1
ATOM 684 O O . ALA A 1 93 ? -0.872 -12.863 -10.388 1.00 95.94 93 ALA A O 1
ATOM 685 N N . VAL A 1 94 ? 0.652 -13.014 -12.034 1.00 97.69 94 VAL A N 1
ATOM 686 C CA . VAL A 1 94 ? 0.260 -14.366 -12.462 1.00 97.69 94 VAL A CA 1
ATOM 687 C C . VAL A 1 94 ? 0.498 -15.389 -11.349 1.00 97.69 94 VAL A C 1
ATOM 689 O O . VAL A 1 94 ? -0.399 -16.180 -11.053 1.00 97.69 94 VAL A O 1
ATOM 692 N N . LEU A 1 95 ? 1.660 -15.352 -10.687 1.00 97.38 95 LEU A N 1
ATOM 693 C CA . LEU A 1 95 ? 1.978 -16.266 -9.583 1.00 97.38 95 LEU A CA 1
ATOM 694 C C . LEU A 1 95 ? 1.020 -16.103 -8.402 1.00 97.38 95 LEU A C 1
ATOM 696 O O . LEU A 1 95 ? 0.509 -17.097 -7.884 1.00 97.38 95 LEU A O 1
ATOM 700 N N . LEU A 1 96 ? 0.757 -14.862 -7.990 1.00 96.00 96 LEU A N 1
ATOM 701 C CA . LEU A 1 96 ? -0.162 -14.570 -6.892 1.00 96.00 96 LEU A CA 1
ATOM 702 C C . LEU A 1 96 ? -1.592 -14.982 -7.237 1.00 96.00 96 LEU A C 1
ATOM 704 O O . LEU A 1 96 ? -2.272 -15.572 -6.400 1.00 96.00 96 LEU A O 1
ATOM 708 N N . THR A 1 97 ? -2.030 -14.735 -8.473 1.00 95.31 97 THR A N 1
ATOM 709 C CA . THR A 1 97 ? -3.354 -15.151 -8.952 1.00 95.31 97 THR A CA 1
ATOM 710 C C . THR A 1 97 ? -3.484 -16.668 -8.927 1.00 95.31 97 THR A C 1
ATOM 712 O O . THR A 1 97 ? -4.429 -17.197 -8.346 1.00 95.31 97 THR A O 1
ATOM 715 N N . TRP A 1 98 ? -2.512 -17.386 -9.493 1.00 96.62 98 TRP A N 1
ATOM 716 C CA . TRP A 1 98 ? -2.508 -18.847 -9.490 1.00 96.62 98 TRP A CA 1
ATOM 717 C C . TRP A 1 98 ? -2.489 -19.418 -8.068 1.00 96.62 98 TRP A C 1
ATOM 719 O O . TRP A 1 98 ? -3.240 -20.344 -7.754 1.00 96.62 98 TRP A O 1
ATOM 729 N N . TRP A 1 99 ? -1.681 -18.837 -7.179 1.00 96.31 99 TRP A N 1
ATOM 730 C CA . TRP A 1 99 ? -1.631 -19.253 -5.783 1.00 96.31 99 TRP A CA 1
ATOM 731 C C . TRP A 1 99 ? -2.951 -18.990 -5.048 1.00 96.31 99 TRP A C 1
ATOM 733 O O . TRP A 1 99 ? -3.422 -19.860 -4.309 1.00 96.31 99 TRP A O 1
ATOM 743 N N . GLY A 1 100 ? -3.573 -17.834 -5.290 1.00 93.50 100 GLY A N 1
ATOM 744 C CA . GLY A 1 100 ? -4.890 -17.481 -4.766 1.00 93.50 100 GLY A CA 1
ATOM 745 C C . GLY A 1 100 ? -5.957 -18.480 -5.205 1.00 93.50 100 GLY A C 1
ATOM 746 O O . GLY A 1 100 ? -6.631 -19.060 -4.354 1.00 93.50 100 GLY A O 1
ATOM 747 N N . LEU A 1 101 ? -6.031 -18.771 -6.508 1.00 94.88 101 LEU A N 1
ATOM 748 C CA . LEU A 1 101 ? -6.946 -19.772 -7.062 1.00 94.88 101 LEU A CA 1
ATOM 749 C C . LEU A 1 101 ? -6.727 -21.147 -6.419 1.00 94.88 101 LEU A C 1
ATOM 751 O O . LEU A 1 101 ? -7.678 -21.758 -5.938 1.00 94.88 101 LEU A O 1
ATOM 755 N N . ARG A 1 102 ? -5.473 -21.596 -6.299 1.00 92.06 102 ARG A N 1
ATOM 756 C CA . ARG A 1 102 ? -5.138 -22.879 -5.660 1.00 92.06 102 ARG A CA 1
ATOM 757 C C . ARG A 1 102 ? -5.569 -22.939 -4.191 1.00 92.06 102 ARG A C 1
ATOM 759 O O . ARG A 1 102 ? -6.002 -23.985 -3.718 1.00 92.06 102 ARG A O 1
ATOM 766 N N . LYS A 1 103 ? -5.446 -21.838 -3.444 1.00 90.19 103 LYS A N 1
ATOM 767 C CA . LYS A 1 103 ? -5.878 -21.760 -2.036 1.00 90.19 103 LYS A CA 1
ATOM 768 C C . LYS A 1 103 ? -7.397 -21.729 -1.877 1.00 90.19 103 LYS A C 1
ATOM 770 O O . LYS A 1 103 ? -7.888 -22.216 -0.860 1.00 90.19 103 LYS A O 1
ATOM 775 N N . MET A 1 104 ? -8.115 -21.155 -2.838 1.00 91.12 104 MET A N 1
ATOM 776 C CA . MET A 1 104 ? -9.580 -21.147 -2.855 1.00 91.12 104 MET A CA 1
ATOM 777 C C . MET A 1 104 ? -10.136 -22.533 -3.195 1.00 91.12 104 MET A C 1
ATOM 779 O O . MET A 1 104 ? -11.125 -22.945 -2.596 1.00 91.12 104 MET A O 1
ATOM 783 N N . ASP A 1 105 ? -9.463 -23.264 -4.084 1.00 78.25 105 ASP A N 1
ATOM 784 C CA . ASP A 1 105 ? -9.859 -24.614 -4.498 1.00 78.25 105 ASP A CA 1
ATOM 785 C C . ASP A 1 105 ? -9.622 -25.659 -3.389 1.00 78.25 105 ASP A C 1
ATOM 787 O O . ASP A 1 105 ? -10.450 -26.527 -3.159 1.00 78.25 105 ASP A O 1
ATOM 791 N N . LEU A 1 106 ? -8.561 -25.498 -2.585 1.00 59.75 106 LEU A N 1
ATOM 792 C CA . LEU A 1 106 ? -8.265 -26.343 -1.411 1.00 59.75 106 LEU A CA 1
ATOM 793 C C . LEU A 1 106 ? -9.272 -26.217 -0.244 1.00 59.75 106 LEU A C 1
ATOM 795 O O . LEU A 1 106 ? -9.096 -26.882 0.777 1.00 59.75 106 LEU A O 1
ATOM 799 N N . ARG A 1 107 ? -10.269 -25.326 -0.336 1.00 58.56 107 ARG A N 1
ATOM 800 C CA . ARG A 1 107 ? -11.338 -25.158 0.670 1.00 58.56 107 ARG A CA 1
ATOM 801 C C . ARG A 1 107 ? -12.693 -25.729 0.224 1.00 58.56 107 ARG A C 1
ATOM 803 O O . ARG A 1 107 ? -13.664 -25.548 0.959 1.00 58.56 107 ARG A O 1
ATOM 810 N N . ARG A 1 108 ? -12.769 -26.370 -0.945 1.00 50.91 108 ARG A N 1
ATOM 811 C CA . ARG A 1 108 ? -13.894 -27.233 -1.339 1.00 50.91 108 ARG A CA 1
ATOM 812 C C . ARG A 1 108 ? -13.562 -28.691 -1.055 1.00 50.91 108 ARG A C 1
ATOM 814 O O . ARG A 1 108 ? -14.528 -29.429 -0.777 1.00 50.91 108 ARG A O 1
#